Protein AF-A0A699ZVK9-F1 (afdb_monomer)

Foldseek 3Di:
DCPVVLVVCLVVVVLVVSLVSLVVVCVVPVLDLVSLQSNLVSCVSVVNNVSSVVSLVSSCVSPVPDPVSVVPD

Solvent-accessible surface area (backbone atoms only — not comparable to full-atom values): 3996 Å² total; per-residue (Å²): 130,59,76,65,52,43,59,52,25,53,77,63,73,38,47,71,61,28,40,57,54,26,52,50,45,28,72,76,34,79,81,40,31,70,31,30,48,52,37,16,56,47,25,48,77,67,71,37,51,69,62,16,50,52,29,41,52,51,20,36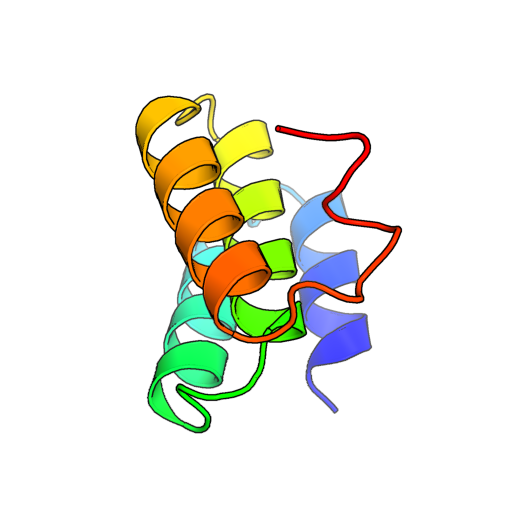,72,69,38,76,82,46,68,81,48,72,75,75,112

InterPro domains:
  IPR011990 Tetratricopeptide-like helical domain superfamily [G3DSA:1.25.40.10] (1-73)
  IPR011990 Tetratricopeptide-like helical domain superfamily [SSF48452] (2-71)
  IPR013105 Tetratricopeptide repeat 2 [PF07719] (35-66)
  IPR019734 Tetratricopeptide repeat [PF13181] (2-31)
  IPR019734 Tetratricopeptide repeat [PS50005] (33-66)

Secondary structure (DSSP, 8-state):
-HHHHHHHHHHTT-HHHHHHHHHHHHHH-TT-HHHHHHHHHHHHHTT-HHHHHHHHHHHHHH-TT-TTTTTT-

Nearest PDB structures (foldseek):
  1na3-assembly1_A  TM=8.845E-01  e=3.913E-03  unidentified
  1na3-assembly2_B  TM=8.851E-01  e=5.191E-03  unidentified
  2hyz-assembly1_A-2  TM=8.967E-01  e=5.191E-03  unclassified
  7tb1-assembly2_B  TM=9.100E-01  e=1.212E-02  Homo sapiens
  2vgx-assembly1_B  TM=9.084E-01  e=4.984E-02  Yersinia enterocolitica

Organism: Haematococcus lacustris (NCBI:txid44745)

Sequence (73 aa):
MCSNRSAALLKLKKVKKAQEDAERAVALRPEWDKGYIRRAAIHEELENLAEALEEYTVASKLNPGNKEMSQKV

Structure (mmCIF, N/CA/C/O backbone):
data_AF-A0A699ZVK9-F1
#
_entry.id   AF-A0A699ZVK9-F1
#
loop_
_atom_site.group_PDB
_atom_site.id
_atom_site.type_symbol
_atom_site.label_atom_id
_atom_site.label_alt_id
_atom_site.label_comp_id
_atom_site.label_asym_id
_atom_site.label_entity_id
_atom_site.label_seq_id
_atom_site.pdbx_PDB_ins_code
_atom_site.Cartn_x
_atom_site.Cartn_y
_atom_site.Cartn_z
_atom_site.occupancy
_atom_site.B_iso_or_equiv
_atom_site.auth_seq_id
_atom_site.auth_comp_id
_atom_site.auth_asym_id
_atom_site.auth_atom_id
_atom_site.pdbx_PDB_model_num
ATOM 1 N N . MET A 1 1 ? 0.456 6.511 -16.634 1.00 46.41 1 MET A N 1
ATOM 2 C CA . MET A 1 1 ? -0.495 7.513 -16.091 1.00 46.41 1 MET A CA 1
ATOM 3 C C . MET A 1 1 ? -1.186 7.103 -14.775 1.00 46.41 1 MET A C 1
ATOM 5 O O . MET A 1 1 ? -1.964 7.897 -14.265 1.00 46.41 1 MET A O 1
ATOM 9 N N . CYS A 1 2 ? -0.886 5.953 -14.147 1.00 54.00 2 CYS A N 1
ATOM 10 C CA . CYS A 1 2 ? -1.572 5.543 -12.904 1.00 54.00 2 CYS A CA 1
ATOM 11 C C . CYS A 1 2 ? -0.952 6.103 -11.606 1.00 54.00 2 CYS A C 1
ATOM 13 O O . CYS A 1 2 ? -1.665 6.270 -10.624 1.00 54.00 2 CYS A O 1
ATOM 15 N N . SER A 1 3 ? 0.331 6.492 -11.602 1.00 58.22 3 SER A N 1
ATOM 16 C CA . SER A 1 3 ? 1.047 6.908 -10.377 1.00 58.22 3 SER A CA 1
ATOM 17 C C . SER A 1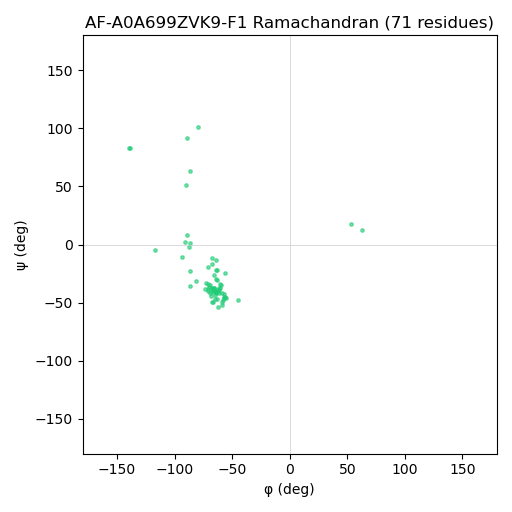 3 ? 0.433 8.109 -9.644 1.00 58.22 3 SER A C 1
ATOM 19 O O . SER A 1 3 ? 0.437 8.137 -8.413 1.00 58.22 3 SER A O 1
ATOM 21 N N . ASN A 1 4 ? -0.132 9.076 -10.374 1.00 61.00 4 ASN A N 1
ATOM 22 C CA . ASN A 1 4 ? -0.788 10.240 -9.764 1.00 61.00 4 ASN A CA 1
ATOM 23 C C . ASN A 1 4 ? -2.220 9.912 -9.326 1.00 61.00 4 ASN A C 1
ATOM 25 O O . ASN A 1 4 ? -2.698 10.422 -8.315 1.00 61.00 4 ASN A O 1
ATOM 29 N N . ARG A 1 5 ? -2.889 9.009 -10.054 1.00 61.88 5 ARG A N 1
ATOM 30 C CA . ARG A 1 5 ? -4.260 8.589 -9.757 1.00 61.88 5 ARG A CA 1
ATOM 31 C C . ARG A 1 5 ? -4.324 7.781 -8.463 1.00 61.88 5 ARG A C 1
ATOM 33 O O . ARG A 1 5 ? -5.169 8.076 -7.627 1.00 61.88 5 ARG A O 1
ATOM 40 N N . SER A 1 6 ? -3.404 6.841 -8.251 1.00 59.22 6 SER A N 1
ATOM 41 C CA . SER A 1 6 ? -3.360 6.035 -7.022 1.00 59.22 6 SER A CA 1
ATOM 42 C C . SER A 1 6 ? -3.110 6.895 -5.776 1.00 59.22 6 SER A C 1
ATOM 44 O O . SER A 1 6 ? -3.765 6.706 -4.757 1.00 59.22 6 SER A O 1
ATOM 46 N N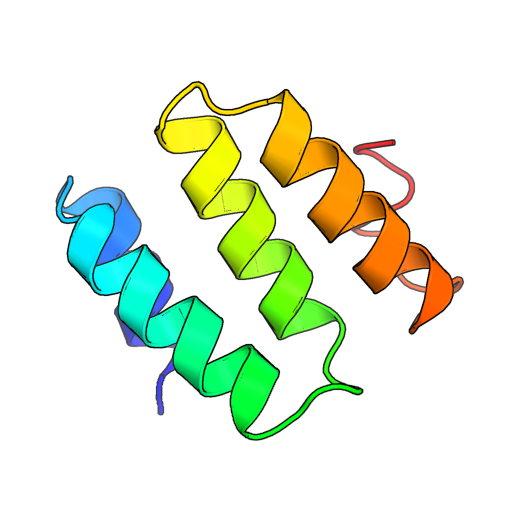 . ALA A 1 7 ? -2.231 7.900 -5.876 1.00 61.72 7 ALA A N 1
ATOM 47 C CA . ALA A 1 7 ? -1.955 8.827 -4.775 1.00 61.72 7 ALA A CA 1
ATOM 48 C C . ALA A 1 7 ? -3.160 9.733 -4.449 1.00 61.72 7 ALA A C 1
ATOM 50 O O . ALA A 1 7 ? -3.446 9.999 -3.282 1.00 61.72 7 ALA A O 1
ATOM 51 N N . ALA A 1 8 ? -3.905 10.174 -5.468 1.00 61.94 8 ALA A N 1
ATOM 52 C CA . ALA A 1 8 ? -5.133 10.944 -5.273 1.00 61.94 8 ALA A CA 1
ATOM 53 C C . ALA A 1 8 ? -6.274 10.092 -4.683 1.00 61.94 8 ALA A C 1
ATOM 55 O O . ALA A 1 8 ? -7.038 10.579 -3.853 1.00 61.94 8 ALA A O 1
ATOM 56 N N . LEU A 1 9 ? -6.380 8.818 -5.079 1.00 61.38 9 LEU A N 1
ATOM 57 C CA . LEU A 1 9 ? -7.400 7.892 -4.575 1.00 61.38 9 LEU A CA 1
ATOM 58 C C . LEU A 1 9 ? -7.186 7.514 -3.102 1.00 61.38 9 LEU A C 1
ATOM 60 O O . LEU A 1 9 ? -8.176 7.401 -2.376 1.00 61.38 9 LEU A O 1
ATOM 64 N N . LEU A 1 10 ? -5.927 7.407 -2.662 1.00 60.19 10 LEU A N 1
ATOM 65 C CA . LEU A 1 10 ? -5.560 7.264 -1.247 1.00 60.19 10 LEU A CA 1
ATOM 66 C C . LEU A 1 10 ? -6.076 8.447 -0.413 1.00 60.19 10 LEU A C 1
ATOM 68 O O . LEU A 1 10 ? -6.802 8.247 0.555 1.00 60.19 10 LEU A O 1
ATOM 72 N N . LYS A 1 11 ? -5.834 9.689 -0.859 1.00 60.44 11 LYS A N 1
ATOM 73 C CA . LYS A 1 11 ? -6.363 10.893 -0.184 1.00 60.44 11 LYS A CA 1
ATOM 74 C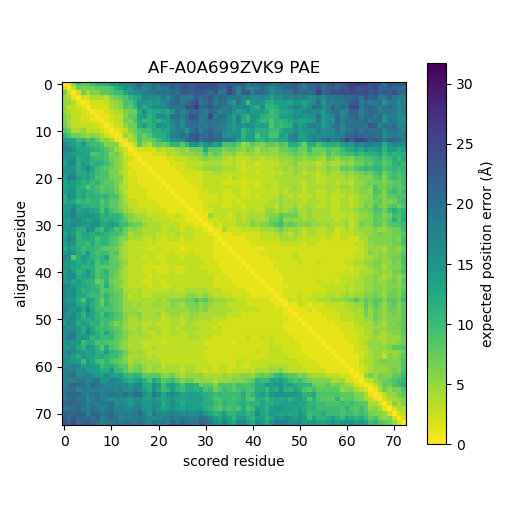 C . LYS A 1 11 ? -7.894 11.002 -0.196 1.00 60.44 11 LYS A C 1
ATOM 76 O O . LYS A 1 11 ? -8.462 11.697 0.638 1.00 60.44 11 LYS A O 1
ATOM 81 N N . LEU A 1 12 ? -8.570 10.334 -1.131 1.00 60.69 12 LEU A N 1
ATOM 82 C CA . LEU A 1 12 ? -10.028 10.385 -1.303 1.00 60.69 12 LEU A CA 1
ATOM 83 C C . LEU A 1 12 ? -10.794 9.327 -0.485 1.00 60.69 12 LEU A C 1
ATOM 85 O O . LEU A 1 12 ? -11.992 9.159 -0.720 1.00 60.69 12 LEU A O 1
ATOM 89 N N . LYS A 1 13 ? -10.139 8.578 0.421 1.00 61.62 13 LYS A N 1
ATOM 90 C CA . LYS A 1 13 ? -10.722 7.411 1.127 1.00 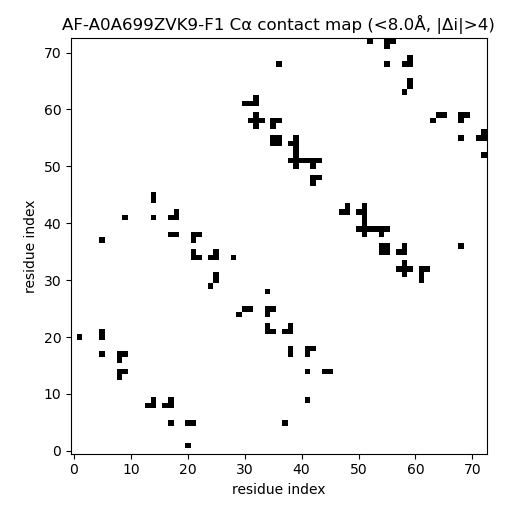61.62 13 LYS A CA 1
ATOM 91 C C . LYS A 1 13 ? -11.332 6.359 0.182 1.00 61.62 13 LYS A C 1
ATOM 93 O O . LYS A 1 13 ? -12.087 5.486 0.604 1.00 61.62 13 LYS A O 1
ATOM 98 N N . LYS A 1 14 ? -10.987 6.382 -1.112 1.00 68.62 14 LYS A N 1
ATOM 99 C CA . LYS A 1 14 ? -11.389 5.360 -2.096 1.00 68.62 14 LYS A CA 1
ATOM 100 C C . LYS A 1 14 ? -10.346 4.252 -2.139 1.00 68.62 14 LYS A C 1
ATOM 102 O O . LYS A 1 14 ? -9.867 3.871 -3.206 1.00 68.62 14 LYS A O 1
ATOM 107 N N . VAL A 1 15 ? -10.023 3.745 -0.955 1.00 69.12 15 VAL A N 1
ATOM 108 C CA . VAL A 1 15 ? -8.930 2.805 -0.714 1.00 69.12 15 VAL A CA 1
ATOM 109 C C . VAL A 1 15 ? -9.136 1.512 -1.514 1.00 69.12 15 VAL A C 1
ATOM 111 O O . VAL A 1 15 ? -8.214 1.053 -2.174 1.00 69.12 15 VAL A O 1
ATOM 114 N N . LYS A 1 16 ? -10.389 1.047 -1.646 1.00 73.31 16 LYS A N 1
ATOM 115 C CA . LYS A 1 16 ? -10.762 -0.089 -2.514 1.00 73.31 16 LYS A CA 1
ATOM 116 C C . LYS A 1 16 ? -10.377 0.093 -3.989 1.00 73.31 16 LYS A C 1
ATOM 118 O O . LYS A 1 16 ? -9.812 -0.805 -4.595 1.00 73.31 16 LYS A O 1
ATOM 123 N N . LYS A 1 17 ? -10.633 1.270 -4.577 1.00 79.06 17 LYS A N 1
ATOM 124 C CA . LYS A 1 17 ? -10.250 1.531 -5.979 1.00 79.06 17 LYS A CA 1
ATOM 125 C C . LYS A 1 17 ? -8.742 1.675 -6.135 1.00 79.06 17 LYS A C 1
ATOM 127 O O . LYS A 1 17 ? -8.211 1.316 -7.178 1.00 79.06 17 LYS A O 1
ATOM 132 N N . ALA A 1 18 ? -8.069 2.237 -5.130 1.00 79.00 18 ALA A N 1
ATOM 133 C CA . ALA A 1 18 ? -6.615 2.313 -5.119 1.00 79.00 18 ALA A CA 1
ATOM 134 C C . ALA A 1 18 ? -6.002 0.905 -5.077 1.00 79.00 18 ALA A C 1
ATOM 136 O O . ALA A 1 18 ? -5.064 0.651 -5.829 1.00 79.00 18 ALA A O 1
ATOM 137 N N . GLN A 1 19 ? -6.574 0.000 -4.275 1.00 81.12 19 GLN A N 1
ATOM 138 C CA . GLN A 1 19 ? -6.174 -1.403 -4.187 1.00 81.12 19 GLN A CA 1
ATOM 139 C C . GLN A 1 19 ? -6.301 -2.107 -5.542 1.00 81.12 19 GLN A C 1
ATOM 141 O O . GLN A 1 19 ? -5.310 -2.631 -6.033 1.00 81.12 19 GLN A O 1
ATOM 146 N N . GLU A 1 20 ? -7.457 -2.021 -6.210 1.00 83.75 20 GLU A N 1
ATOM 147 C CA . GLU A 1 20 ? -7.650 -2.631 -7.538 1.00 83.75 20 GLU A CA 1
ATOM 148 C C . GLU A 1 20 ? -6.694 -2.073 -8.613 1.00 83.75 20 GLU A C 1
ATOM 150 O O . GLU A 1 20 ? -6.317 -2.775 -9.556 1.00 83.75 20 GLU A O 1
ATOM 155 N N . ASP A 1 21 ? -6.344 -0.784 -8.531 1.00 83.81 21 ASP A N 1
ATOM 156 C CA . ASP A 1 21 ? -5.401 -0.141 -9.459 1.00 83.81 21 ASP A CA 1
ATOM 157 C C . ASP A 1 21 ? -3.963 -0.604 -9.169 1.00 83.81 21 ASP A C 1
ATOM 159 O O . ASP A 1 21 ? -3.186 -0.842 -10.095 1.00 83.81 21 ASP A O 1
ATOM 163 N N . ALA A 1 22 ? -3.619 -0.768 -7.887 1.00 83.81 22 ALA A N 1
ATOM 164 C CA . ALA A 1 22 ? -2.332 -1.292 -7.457 1.00 83.81 22 ALA A CA 1
ATOM 165 C C . ALA A 1 22 ? -2.182 -2.767 -7.845 1.00 83.81 22 ALA A C 1
ATOM 167 O O . ALA A 1 22 ? -1.206 -3.101 -8.506 1.00 83.81 22 ALA A O 1
ATOM 168 N N . GLU A 1 23 ? -3.169 -3.619 -7.556 1.00 85.44 23 GLU A N 1
ATOM 169 C CA . GLU A 1 23 ? -3.197 -5.035 -7.951 1.00 85.44 23 GLU A CA 1
ATOM 170 C C . GLU A 1 23 ? -3.036 -5.212 -9.458 1.00 85.44 23 GLU A C 1
ATOM 172 O O . GLU A 1 23 ? -2.203 -6.001 -9.899 1.00 85.44 23 GLU A O 1
ATOM 177 N N . ARG A 1 24 ? -3.759 -4.428 -10.268 1.00 86.50 24 ARG A N 1
ATOM 178 C CA . ARG A 1 24 ? -3.566 -4.448 -11.724 1.00 86.50 24 ARG A CA 1
ATOM 179 C C . ARG A 1 24 ? -2.165 -4.024 -12.128 1.00 86.50 24 ARG A C 1
ATOM 181 O O . ARG A 1 24 ? -1.617 -4.599 -13.061 1.00 86.50 24 ARG A O 1
ATOM 188 N N . ALA A 1 25 ? -1.584 -3.031 -11.462 1.00 84.69 25 ALA A N 1
ATOM 189 C CA . ALA A 1 25 ? -0.226 -2.606 -11.763 1.00 84.69 25 ALA A CA 1
ATOM 190 C C . ALA A 1 25 ? 0.805 -3.694 -11.439 1.00 84.69 25 ALA A C 1
ATOM 192 O O . ALA A 1 25 ? 1.717 -3.906 -12.239 1.00 84.69 25 ALA A O 1
ATOM 193 N N . VAL A 1 26 ? 0.629 -4.403 -10.319 1.00 86.19 26 VAL A N 1
ATOM 194 C CA . VAL A 1 26 ? 1.483 -5.534 -9.940 1.00 86.19 26 VAL A CA 1
ATOM 195 C C . VAL A 1 26 ? 1.293 -6.708 -10.905 1.00 86.19 26 VAL A C 1
ATOM 197 O O . VAL A 1 26 ? 2.267 -7.299 -11.354 1.00 86.19 26 VAL A O 1
ATOM 200 N N . ALA A 1 27 ? 0.054 -6.996 -11.313 1.00 86.38 27 ALA A N 1
ATOM 201 C CA . ALA A 1 27 ? -0.251 -8.046 -12.285 1.00 86.38 27 ALA A CA 1
ATOM 202 C C . ALA A 1 27 ? 0.317 -7.745 -13.684 1.00 86.38 27 ALA A C 1
ATOM 204 O O . ALA A 1 27 ? 0.788 -8.648 -14.370 1.00 86.38 27 ALA A O 1
ATOM 205 N N . LEU A 1 28 ? 0.296 -6.478 -14.112 1.00 87.44 28 LEU A N 1
ATOM 206 C CA . LEU A 1 28 ? 0.898 -6.058 -15.381 1.00 87.44 28 LEU A CA 1
ATOM 207 C C . LEU A 1 28 ? 2.427 -6.055 -15.337 1.00 87.44 28 LEU A C 1
ATOM 209 O O . LEU A 1 28 ? 3.062 -6.260 -16.371 1.00 87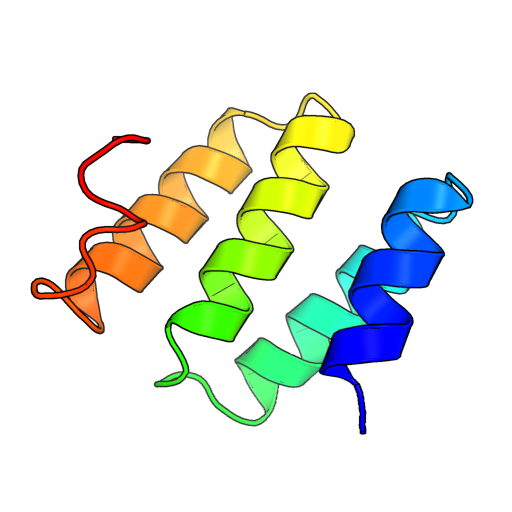.44 28 LEU A O 1
ATOM 213 N N . ARG A 1 29 ? 3.020 -5.739 -14.183 1.00 83.38 29 ARG A N 1
ATOM 214 C CA . ARG A 1 29 ? 4.472 -5.666 -13.999 1.00 83.38 29 ARG A CA 1
ATOM 215 C C . ARG A 1 29 ? 4.869 -6.270 -12.651 1.00 83.38 29 ARG A C 1
ATOM 217 O O . ARG A 1 29 ? 5.094 -5.521 -11.699 1.00 83.38 29 ARG A O 1
ATOM 224 N N . PRO A 1 30 ? 5.018 -7.602 -12.579 1.00 83.06 30 PRO A N 1
ATOM 225 C CA . PRO A 1 30 ? 5.358 -8.286 -11.333 1.00 83.06 30 PRO A CA 1
ATOM 226 C C . PRO A 1 30 ? 6.770 -7.968 -10.828 1.00 83.06 30 PRO A C 1
ATOM 228 O O . PRO A 1 30 ? 7.048 -8.181 -9.655 1.00 83.06 30 PRO A O 1
ATOM 231 N N . GLU A 1 31 ? 7.640 -7.421 -11.678 1.00 84.12 31 GLU A N 1
ATOM 232 C CA . GLU A 1 31 ? 8.997 -6.977 -11.324 1.00 84.12 31 GLU A CA 1
ATOM 233 C C . GLU A 1 31 ? 9.050 -5.502 -10.882 1.00 84.12 31 GLU A C 1
ATOM 235 O O . GLU A 1 31 ? 10.120 -4.957 -10.615 1.00 84.12 31 GLU A O 1
ATOM 240 N N . TRP A 1 32 ? 7.905 -4.811 -10.826 1.00 85.19 32 TRP A N 1
ATOM 241 C CA . TRP A 1 32 ? 7.856 -3.396 -10.473 1.00 85.19 32 TRP A CA 1
ATOM 242 C C . TRP A 1 32 ? 7.712 -3.195 -8.964 1.00 85.19 32 TRP A C 1
ATOM 244 O O . TRP A 1 32 ? 6.602 -3.098 -8.439 1.00 85.19 32 TRP A O 1
ATOM 254 N N . ASP A 1 33 ? 8.847 -3.062 -8.279 1.00 83.94 33 ASP A N 1
ATOM 255 C CA . ASP A 1 33 ? 8.959 -2.786 -6.840 1.00 83.94 33 ASP A CA 1
ATOM 256 C C . ASP A 1 33 ? 8.002 -1.678 -6.357 1.00 83.94 33 ASP A C 1
ATOM 258 O O . ASP A 1 33 ? 7.237 -1.871 -5.414 1.00 83.94 33 ASP A O 1
ATOM 262 N N . LYS A 1 34 ? 7.935 -0.541 -7.059 1.00 83.19 34 LYS A N 1
ATOM 263 C CA . LYS A 1 34 ? 7.054 0.583 -6.678 1.00 83.19 34 LYS A CA 1
ATOM 264 C C . LYS A 1 34 ? 5.558 0.244 -6.708 1.00 83.19 34 LYS A C 1
ATOM 266 O O . LYS A 1 34 ? 4.775 0.952 -6.073 1.00 83.19 34 LYS A O 1
ATOM 271 N N . GLY A 1 35 ? 5.147 -0.783 -7.454 1.00 86.25 35 GLY A N 1
ATOM 272 C CA . GLY A 1 35 ? 3.772 -1.287 -7.458 1.00 86.25 35 GLY A CA 1
ATOM 273 C C . GLY A 1 35 ? 3.401 -1.902 -6.109 1.00 86.25 35 GLY A C 1
ATOM 274 O O . GLY A 1 35 ? 2.402 -1.498 -5.513 1.00 86.25 35 GLY A O 1
ATOM 275 N N . TYR A 1 36 ? 4.264 -2.780 -5.593 1.00 88.19 36 TYR A N 1
ATOM 276 C CA . TYR A 1 36 ? 4.117 -3.391 -4.268 1.00 88.19 36 TYR A CA 1
ATOM 277 C C . TYR A 1 36 ? 4.198 -2.349 -3.152 1.00 88.19 36 TYR A C 1
ATOM 279 O O . TYR A 1 36 ? 3.362 -2.358 -2.263 1.00 88.19 36 TYR A O 1
ATOM 287 N N . ILE A 1 37 ? 5.104 -1.364 -3.237 1.00 85.88 37 ILE A N 1
ATOM 288 C CA . ILE A 1 37 ? 5.191 -0.260 -2.251 1.00 85.88 37 ILE A CA 1
ATOM 289 C C . ILE A 1 37 ? 3.867 0.501 -2.138 1.00 85.88 37 ILE A C 1
ATOM 291 O O . ILE A 1 37 ? 3.420 0.854 -1.047 1.00 85.88 37 ILE A O 1
ATOM 295 N N . ARG A 1 38 ? 3.226 0.767 -3.281 1.00 84.25 38 ARG A N 1
ATOM 296 C CA . ARG A 1 38 ? 1.938 1.466 -3.325 1.00 84.25 38 ARG A CA 1
ATOM 297 C C . ARG A 1 38 ? 0.808 0.600 -2.794 1.00 84.25 38 ARG A C 1
ATOM 299 O O . ARG A 1 38 ? -0.044 1.135 -2.095 1.00 84.25 38 ARG A O 1
ATOM 306 N N . ARG A 1 39 ? 0.798 -0.699 -3.111 1.00 86.50 39 ARG A N 1
ATOM 307 C CA . ARG A 1 39 ? -0.179 -1.652 -2.571 1.00 86.50 39 ARG A CA 1
ATOM 308 C C . ARG A 1 39 ? -0.013 -1.806 -1.057 1.00 86.50 39 ARG A C 1
ATOM 310 O O . ARG A 1 39 ? -0.997 -1.691 -0.341 1.00 86.50 39 ARG A O 1
ATOM 317 N N . ALA A 1 40 ? 1.218 -1.910 -0.566 1.00 88.38 40 ALA A N 1
ATOM 318 C CA . ALA A 1 40 ? 1.546 -1.941 0.856 1.00 88.38 40 ALA A CA 1
ATOM 319 C C . ALA A 1 40 ? 1.047 -0.695 1.602 1.00 88.38 40 ALA A C 1
ATOM 321 O O . ALA A 1 40 ? 0.361 -0.816 2.608 1.00 88.38 40 ALA A O 1
ATOM 322 N N . ALA A 1 41 ? 1.294 0.504 1.062 1.00 85.19 41 ALA A N 1
ATOM 323 C CA . ALA A 1 41 ? 0.795 1.751 1.648 1.00 85.19 41 ALA A CA 1
ATOM 324 C C . ALA A 1 41 ? -0.747 1.833 1.666 1.00 85.19 41 ALA A C 1
ATOM 326 O O . ALA A 1 41 ? -1.330 2.463 2.541 1.00 85.19 41 ALA A O 1
ATOM 327 N N . ILE A 1 42 ? -1.423 1.202 0.698 1.00 85.81 42 ILE A N 1
ATOM 328 C CA . ILE A 1 42 ? -2.888 1.068 0.693 1.00 85.81 42 ILE A CA 1
ATOM 329 C C . ILE A 1 42 ? -3.343 0.123 1.809 1.00 85.81 42 ILE A C 1
ATOM 331 O O . ILE A 1 42 ? -4.318 0.434 2.483 1.00 85.81 42 ILE A O 1
ATOM 335 N N . HIS A 1 43 ? -2.645 -0.995 2.018 1.00 86.44 43 HIS A N 1
ATOM 336 C CA . HIS A 1 43 ? -2.942 -1.937 3.098 1.00 86.44 43 HIS A CA 1
ATOM 337 C C . HIS A 1 43 ? -2.679 -1.345 4.489 1.00 86.44 43 HIS A C 1
ATOM 339 O O . HIS A 1 43 ? -3.499 -1.552 5.377 1.00 86.44 43 HIS A O 1
ATOM 345 N N . GLU A 1 44 ? -1.623 -0.544 4.670 1.00 84.62 44 GLU A N 1
ATOM 346 C CA . GLU A 1 44 ? -1.406 0.224 5.908 1.00 84.62 44 GLU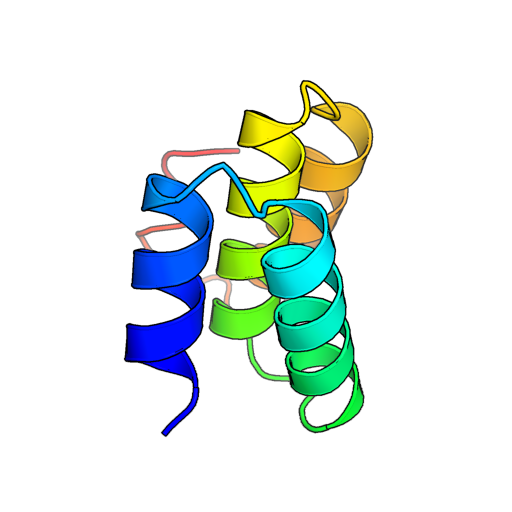 A CA 1
ATOM 347 C C . GLU A 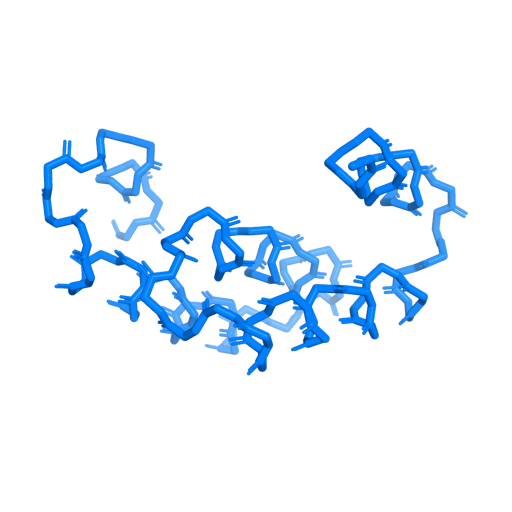1 44 ? -2.608 1.123 6.229 1.00 84.62 44 GLU A C 1
ATOM 349 O O . GLU A 1 44 ? -3.093 1.125 7.357 1.00 84.62 44 GLU A O 1
ATOM 354 N N . GLU A 1 45 ? -3.139 1.829 5.227 1.00 82.94 45 GLU A N 1
ATOM 355 C CA . GLU A 1 45 ? -4.298 2.716 5.397 1.00 82.94 45 GLU A CA 1
ATOM 356 C C . GLU A 1 45 ? -5.617 1.950 5.622 1.00 82.94 45 GLU A C 1
ATOM 358 O O . GLU A 1 45 ? -6.597 2.515 6.108 1.00 82.94 45 GLU A O 1
ATOM 363 N N . LEU A 1 46 ? -5.657 0.663 5.260 1.00 82.12 46 LEU A N 1
ATOM 364 C CA . LEU A 1 46 ? -6.756 -0.261 5.570 1.00 82.12 46 LEU A CA 1
ATOM 365 C C . LEU A 1 46 ? -6.609 -0.930 6.942 1.00 82.12 46 LEU A C 1
ATOM 367 O O . LEU A 1 46 ? -7.446 -1.761 7.274 1.00 82.12 46 LEU A O 1
ATOM 371 N N . GLU A 1 47 ? -5.565 -0.601 7.711 1.00 83.62 47 GLU A N 1
ATOM 372 C CA . GLU A 1 47 ? -5.176 -1.293 8.951 1.00 83.62 47 GLU A CA 1
ATOM 373 C C . GLU A 1 47 ? -4.776 -2.772 8.738 1.00 83.62 47 GLU A C 1
ATOM 375 O O . GLU A 1 47 ? -4.560 -3.522 9.691 1.00 83.62 47 GLU A O 1
ATOM 380 N N . ASN A 1 48 ? -4.569 -3.181 7.483 1.00 85.69 48 ASN A N 1
ATOM 381 C CA . ASN A 1 48 ? -4.113 -4.511 7.079 1.00 85.69 48 ASN A CA 1
ATOM 382 C C . ASN A 1 48 ? -2.578 -4.580 7.091 1.00 85.69 48 ASN A C 1
ATOM 384 O O . ASN A 1 48 ? -1.916 -4.753 6.065 1.00 85.69 48 ASN A O 1
ATOM 388 N N . LEU A 1 49 ? -1.988 -4.414 8.274 1.00 84.38 49 LEU A N 1
ATOM 389 C CA . LEU A 1 49 ? -0.530 -4.355 8.435 1.00 84.38 49 LEU A CA 1
ATOM 390 C C . LEU A 1 49 ? 0.173 -5.665 8.048 1.00 84.38 49 LEU A C 1
ATOM 392 O O . LEU A 1 49 ? 1.309 -5.630 7.583 1.00 84.38 49 LEU A O 1
ATOM 396 N N . ALA A 1 50 ? -0.500 -6.808 8.213 1.00 86.69 50 ALA A N 1
ATOM 397 C CA . ALA A 1 50 ? 0.042 -8.113 7.842 1.00 86.69 50 ALA A CA 1
ATOM 398 C C . ALA A 1 50 ? 0.315 -8.191 6.333 1.00 86.69 50 ALA A C 1
ATOM 400 O O . ALA A 1 50 ? 1.455 -8.426 5.930 1.00 86.69 50 ALA A O 1
ATOM 401 N N . GLU A 1 51 ? -0.694 -7.897 5.505 1.00 85.94 51 GLU A N 1
ATOM 402 C CA . GLU A 1 51 ? -0.510 -7.866 4.052 1.00 85.94 51 GLU A CA 1
ATOM 403 C C . GLU A 1 51 ? 0.483 -6.775 3.631 1.00 85.94 51 GLU A C 1
ATOM 405 O O . GLU A 1 51 ? 1.328 -7.011 2.772 1.00 85.94 51 GLU A O 1
ATOM 410 N N . ALA A 1 52 ? 0.451 -5.596 4.265 1.00 88.19 52 ALA A N 1
ATOM 411 C CA . ALA A 1 52 ? 1.392 -4.521 3.951 1.00 88.19 52 ALA A CA 1
ATOM 412 C C . ALA A 1 52 ? 2.861 -4.938 4.147 1.00 88.19 52 ALA A C 1
ATOM 414 O O . ALA A 1 52 ? 3.711 -4.627 3.310 1.00 88.19 52 ALA A O 1
ATOM 415 N N .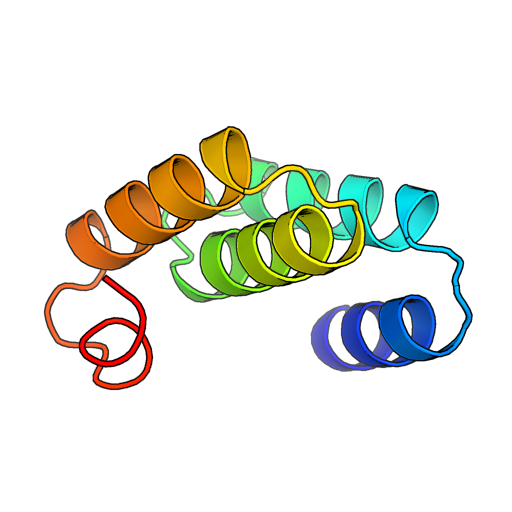 LEU A 1 53 ? 3.168 -5.663 5.224 1.00 87.44 53 LEU A N 1
ATOM 416 C CA . LEU A 1 53 ? 4.521 -6.152 5.497 1.00 87.44 53 LEU A CA 1
ATOM 417 C C . LEU A 1 53 ? 4.972 -7.217 4.493 1.00 87.44 53 LEU A C 1
ATOM 419 O O . LEU A 1 53 ? 6.135 -7.213 4.078 1.00 87.44 53 LEU A O 1
ATOM 423 N N . GLU A 1 54 ? 4.076 -8.108 4.065 1.00 88.75 54 GLU A N 1
ATOM 424 C CA . GLU A 1 54 ? 4.389 -9.082 3.015 1.00 88.75 54 GLU A CA 1
ATOM 425 C C . GLU A 1 54 ? 4.707 -8.383 1.689 1.00 88.75 54 GLU A C 1
ATOM 427 O O . GLU A 1 54 ? 5.740 -8.658 1.074 1.00 88.75 54 GLU A O 1
ATOM 432 N N . GLU A 1 55 ? 3.878 -7.417 1.287 1.00 88.50 55 GLU A N 1
ATOM 433 C CA . GLU A 1 55 ? 4.093 -6.585 0.099 1.00 88.50 55 GLU A CA 1
ATOM 434 C C . GLU A 1 55 ? 5.437 -5.855 0.153 1.00 88.50 55 GLU A C 1
ATOM 436 O O . GLU A 1 55 ? 6.198 -5.858 -0.821 1.00 88.50 55 GLU A O 1
ATOM 441 N N . TYR A 1 56 ? 5.758 -5.258 1.304 1.00 86.56 56 TYR A N 1
ATOM 442 C CA . TYR A 1 56 ? 7.039 -4.597 1.499 1.00 86.56 56 TYR A CA 1
ATOM 443 C C . TYR A 1 56 ? 8.202 -5.595 1.417 1.00 86.56 56 TYR A C 1
ATOM 445 O O . TYR A 1 56 ? 9.215 -5.353 0.758 1.00 86.56 56 TYR A O 1
ATOM 453 N N . THR A 1 57 ? 8.050 -6.781 1.989 1.00 86.88 57 THR A N 1
ATOM 454 C CA . THR A 1 57 ? 9.073 -7.824 1.884 1.00 86.88 57 THR A CA 1
ATOM 455 C C . THR A 1 57 ? 9.309 -8.229 0.426 1.00 86.88 57 THR A C 1
ATOM 457 O O . THR A 1 57 ? 10.458 -8.376 0.003 1.00 86.88 57 THR A O 1
ATOM 460 N N . VAL A 1 58 ? 8.247 -8.362 -0.372 1.00 87.38 58 VAL A N 1
ATOM 461 C CA . VAL A 1 58 ? 8.354 -8.673 -1.806 1.00 87.38 58 VAL A CA 1
ATOM 462 C C . VAL A 1 58 ? 9.032 -7.536 -2.570 1.00 87.38 58 VAL A C 1
ATOM 464 O O . VAL A 1 58 ? 9.973 -7.795 -3.320 1.00 87.38 58 VAL A O 1
ATOM 467 N N . ALA A 1 59 ? 8.638 -6.279 -2.349 1.00 86.44 59 ALA A N 1
ATOM 468 C CA . ALA A 1 59 ? 9.278 -5.143 -3.017 1.00 86.44 59 ALA A CA 1
ATOM 469 C C . ALA A 1 59 ? 10.770 -5.021 -2.666 1.00 86.44 59 ALA A C 1
ATOM 471 O O . ALA A 1 59 ? 11.580 -4.715 -3.539 1.00 86.44 59 ALA A O 1
ATOM 472 N N . SER A 1 60 ? 11.141 -5.312 -1.415 1.00 84.81 60 SER A N 1
ATOM 473 C CA . SER A 1 60 ? 12.537 -5.328 -0.962 1.00 84.81 60 SER A CA 1
ATOM 474 C C . SER A 1 60 ? 13.341 -6.444 -1.637 1.00 84.81 60 SER A C 1
ATOM 476 O O . SER A 1 60 ? 14.471 -6.228 -2.062 1.00 84.81 60 SER A O 1
ATOM 478 N N . LYS A 1 61 ? 12.743 -7.627 -1.832 1.00 85.12 61 LYS A N 1
ATOM 479 C CA . LYS A 1 61 ? 13.376 -8.722 -2.589 1.00 85.12 61 LYS A CA 1
ATOM 480 C C . LYS A 1 61 ? 13.566 -8.382 -4.068 1.00 85.12 61 LYS A C 1
ATOM 482 O O . LYS A 1 61 ? 14.577 -8.770 -4.645 1.00 85.12 61 LYS A O 1
ATOM 487 N N . LEU A 1 62 ? 12.612 -7.672 -4.672 1.00 85.25 62 LEU A N 1
ATOM 488 C CA . LEU A 1 62 ? 12.688 -7.245 -6.073 1.00 85.25 62 LEU A CA 1
ATOM 489 C C . LEU A 1 62 ? 13.730 -6.145 -6.286 1.00 85.25 62 LEU A C 1
ATOM 491 O O . LEU A 1 62 ? 14.428 -6.143 -7.297 1.00 85.25 62 LEU A O 1
ATOM 495 N N . ASN A 1 63 ? 13.844 -5.213 -5.339 1.00 79.81 63 ASN A N 1
ATOM 496 C CA . ASN A 1 63 ? 14.823 -4.139 -5.395 1.00 79.81 63 ASN A CA 1
ATOM 497 C C . ASN A 1 63 ? 15.457 -3.885 -4.016 1.00 79.81 63 ASN A C 1
ATOM 499 O O . ASN A 1 63 ? 15.071 -2.944 -3.314 1.00 79.81 63 ASN A O 1
ATOM 503 N N . PRO A 1 64 ? 16.479 -4.673 -3.641 1.00 72.75 64 PRO A N 1
ATOM 504 C CA . PRO A 1 64 ? 17.138 -4.551 -2.340 1.00 72.75 64 PRO A CA 1
ATOM 505 C C . PRO A 1 64 ? 17.927 -3.241 -2.177 1.00 72.75 64 PRO A C 1
ATOM 507 O O . PRO A 1 64 ? 18.345 -2.905 -1.073 1.00 72.75 64 PRO A O 1
ATOM 510 N N . GLY A 1 65 ? 18.131 -2.479 -3.258 1.00 71.50 65 GLY A N 1
ATOM 511 C CA . GLY A 1 65 ? 18.776 -1.163 -3.228 1.00 71.50 65 GLY A CA 1
ATOM 512 C C . GLY A 1 65 ? 17.820 0.003 -2.958 1.00 71.50 65 GLY A C 1
ATOM 513 O O . GLY A 1 65 ? 18.261 1.155 -2.910 1.00 71.50 65 GLY A O 1
ATOM 514 N N . ASN A 1 66 ? 16.516 -0.254 -2.817 1.00 67.62 66 ASN A N 1
ATOM 515 C CA . ASN A 1 66 ? 15.533 0.806 -2.654 1.00 67.62 66 ASN A CA 1
ATOM 516 C C . ASN A 1 66 ? 15.507 1.323 -1.203 1.00 67.62 66 ASN A C 1
ATOM 518 O O . ASN A 1 66 ? 14.895 0.727 -0.320 1.00 67.62 66 ASN A O 1
ATOM 522 N N . LYS A 1 67 ? 16.154 2.472 -0.964 1.00 62.03 67 LYS A N 1
ATOM 523 C CA . LYS A 1 67 ? 16.233 3.135 0.355 1.00 62.03 67 LYS A CA 1
ATOM 524 C C . LYS A 1 67 ? 14.869 3.444 0.984 1.00 62.03 67 LYS A C 1
ATOM 526 O O . LYS A 1 67 ? 14.788 3.553 2.202 1.00 62.03 67 LYS A O 1
ATOM 531 N N . GLU A 1 68 ? 13.821 3.579 0.171 1.00 61.09 68 GLU A N 1
ATOM 532 C CA . GLU A 1 68 ? 12.447 3.831 0.632 1.00 61.09 68 GLU A CA 1
ATOM 533 C C . GLU A 1 68 ? 11.885 2.633 1.427 1.00 61.09 68 GLU A C 1
ATOM 535 O O . GLU A 1 68 ? 11.062 2.808 2.319 1.00 61.09 68 GLU A O 1
ATOM 540 N N . MET A 1 69 ? 12.391 1.425 1.153 1.00 61.16 69 MET A N 1
ATOM 541 C CA . MET A 1 69 ? 11.990 0.172 1.803 1.00 61.16 69 MET A CA 1
ATOM 542 C C . MET A 1 69 ? 12.752 -0.098 3.092 1.00 61.16 69 MET A C 1
ATOM 544 O O . MET A 1 69 ? 12.185 -0.596 4.058 1.00 61.16 69 MET A O 1
ATOM 548 N N . SER A 1 70 ? 14.033 0.270 3.128 1.00 57.31 70 SER A N 1
ATOM 549 C CA . SER A 1 70 ? 14.905 0.056 4.288 1.00 57.31 70 SER A CA 1
ATOM 550 C C . SER A 1 70 ? 14.470 0.824 5.541 1.00 57.31 70 SER A C 1
ATOM 552 O O . SER A 1 70 ? 14.992 0.550 6.613 1.00 57.31 70 SER A O 1
ATOM 554 N N . GLN A 1 71 ? 13.557 1.795 5.422 1.00 56.56 71 GLN A N 1
ATOM 555 C CA . GLN A 1 71 ? 12.996 2.527 6.563 1.00 56.56 71 GLN A CA 1
ATOM 556 C C . GLN A 1 71 ? 11.682 1.943 7.104 1.00 56.56 71 GLN A C 1
ATOM 558 O O . GLN A 1 71 ? 11.232 2.394 8.155 1.00 56.56 71 GLN A O 1
ATOM 563 N N . LYS A 1 72 ? 11.048 1.001 6.394 1.00 53.72 72 LYS A N 1
ATOM 564 C CA . LYS A 1 72 ? 9.697 0.501 6.706 1.00 53.72 72 LYS A CA 1
ATOM 565 C C . LYS A 1 72 ? 9.622 -0.989 7.063 1.00 53.72 72 LYS A C 1
ATOM 567 O O . LYS A 1 72 ? 8.540 -1.456 7.409 1.00 53.72 72 LYS A O 1
ATOM 572 N N . VAL A 1 73 ? 10.738 -1.713 6.960 1.00 49.66 73 VAL A N 1
ATOM 573 C CA . VAL A 1 73 ? 10.891 -3.107 7.421 1.00 49.66 73 VAL A CA 1
ATOM 574 C C . VAL A 1 73 ? 11.459 -3.125 8.832 1.00 49.66 73 VAL A C 1
ATOM 576 O O . VAL A 1 73 ? 12.369 -2.306 9.092 1.00 49.66 73 VAL A O 1
#

Radius of gyration: 11.35 Å; Cα contacts (8 Å, |Δi|>4): 77; chains: 1; bounding box: 30×20×25 Å

Mean predicted aligned error: 7.99 Å

pLDDT: mean 76.59, std 12.15, range [46.41, 88.75]